Protein AF-A0A356GDN3-F1 (afdb_monomer)

Structure (mmCIF, N/CA/C/O backbone):
data_AF-A0A356GDN3-F1
#
_entry.id   AF-A0A356GDN3-F1
#
loop_
_atom_site.group_PDB
_atom_site.id
_atom_site.type_symbol
_atom_site.label_atom_id
_atom_site.label_alt_id
_atom_site.label_comp_id
_atom_site.label_asym_id
_atom_site.label_entity_id
_atom_site.label_seq_id
_atom_site.pdbx_PDB_ins_code
_atom_site.Cartn_x
_atom_site.Cartn_y
_atom_site.Cartn_z
_atom_site.occupancy
_atom_site.B_iso_or_equiv
_atom_site.auth_seq_id
_atom_site.auth_comp_id
_atom_site.auth_asym_id
_atom_site.auth_atom_id
_atom_site.pdbx_PDB_model_num
ATOM 1 N N . MET A 1 1 ? 25.592 2.604 -11.813 1.00 49.47 1 MET A N 1
ATOM 2 C CA . MET A 1 1 ? 25.049 3.500 -12.862 1.00 49.47 1 MET A CA 1
ATOM 3 C C . MET A 1 1 ? 23.847 2.885 -13.580 1.00 49.47 1 MET A C 1
ATOM 5 O O . MET A 1 1 ? 22.805 3.515 -13.574 1.00 49.47 1 MET A O 1
ATOM 9 N N . PHE A 1 2 ? 23.937 1.652 -14.104 1.00 47.28 2 PHE A N 1
ATOM 10 C CA . PHE A 1 2 ? 22.802 0.968 -14.758 1.00 47.28 2 PHE A CA 1
ATOM 11 C C . PHE A 1 2 ? 21.593 0.747 -13.832 1.00 47.28 2 PHE A C 1
ATOM 13 O O . PHE A 1 2 ? 20.476 1.071 -14.209 1.00 47.28 2 PHE A O 1
ATOM 20 N N . PHE A 1 3 ? 21.826 0.284 -12.598 1.00 51.25 3 PHE A N 1
ATOM 21 C CA . PHE A 1 3 ? 20.766 0.090 -11.599 1.00 51.25 3 PHE A CA 1
ATOM 22 C C . PHE A 1 3 ? 20.014 1.392 -11.284 1.00 51.25 3 PHE A C 1
ATOM 24 O O . PHE A 1 3 ? 18.794 1.415 -11.295 1.00 51.25 3 PHE A O 1
ATOM 31 N N . TYR A 1 4 ? 20.746 2.495 -11.097 1.00 54.19 4 TYR A N 1
ATOM 32 C CA . TYR A 1 4 ? 20.165 3.805 -10.792 1.00 54.19 4 TYR A CA 1
ATOM 33 C C . TYR A 1 4 ? 19.366 4.375 -11.975 1.00 54.19 4 TYR A C 1
ATOM 35 O O . TYR A 1 4 ? 18.253 4.852 -11.798 1.00 54.19 4 TYR A O 1
ATOM 43 N N . TYR A 1 5 ? 19.901 4.249 -13.195 1.00 55.47 5 TYR A N 1
ATOM 44 C CA . TYR A 1 5 ? 19.216 4.674 -14.419 1.00 55.47 5 TYR A CA 1
ATOM 45 C C . TYR A 1 5 ? 17.937 3.868 -14.678 1.00 55.47 5 TYR A C 1
ATOM 47 O O . TYR A 1 5 ? 16.901 4.434 -15.021 1.00 55.47 5 TYR A O 1
ATOM 55 N N . PHE A 1 6 ? 18.000 2.546 -14.493 1.00 62.62 6 PHE A N 1
ATOM 56 C CA . PHE A 1 6 ? 16.844 1.669 -14.645 1.00 62.62 6 PHE A CA 1
ATOM 57 C C . PHE A 1 6 ? 15.783 1.951 -13.581 1.00 62.62 6 PHE A C 1
ATOM 59 O O . PHE A 1 6 ? 14.608 2.040 -13.912 1.00 62.62 6 PHE A O 1
ATOM 66 N N . HIS A 1 7 ? 16.200 2.155 -12.332 1.00 67.38 7 HIS A N 1
ATOM 67 C CA . HIS A 1 7 ? 15.325 2.507 -11.221 1.00 67.38 7 HIS A CA 1
ATOM 68 C C . HIS A 1 7 ? 14.568 3.816 -11.480 1.00 67.38 7 HIS A C 1
ATOM 70 O O . HIS A 1 7 ? 13.345 3.845 -11.402 1.00 67.38 7 HIS A O 1
ATOM 76 N N . GLU A 1 8 ? 15.264 4.881 -11.881 1.00 66.25 8 GLU A N 1
ATOM 77 C CA . GLU A 1 8 ? 14.636 6.172 -12.183 1.00 66.25 8 GLU A CA 1
ATOM 78 C C . GLU A 1 8 ? 13.664 6.074 -13.372 1.00 66.25 8 GLU A C 1
ATOM 80 O O . GLU A 1 8 ? 12.544 6.586 -13.319 1.00 66.25 8 GLU A O 1
ATOM 85 N N . LYS A 1 9 ? 14.050 5.342 -14.428 1.00 68.44 9 LYS A N 1
ATOM 86 C CA . LYS A 1 9 ? 13.176 5.083 -15.579 1.00 68.44 9 LYS A CA 1
ATOM 87 C C . LYS A 1 9 ? 11.946 4.260 -15.210 1.00 68.44 9 LYS A C 1
ATOM 89 O O . LYS A 1 9 ? 10.850 4.602 -15.651 1.00 68.44 9 LYS A O 1
ATOM 94 N N . LEU A 1 10 ? 12.114 3.235 -14.381 1.00 69.50 10 LEU A N 1
ATOM 95 C CA . LEU A 1 10 ? 11.031 2.403 -13.877 1.00 69.50 10 LEU A CA 1
ATOM 96 C C . LEU A 1 10 ? 10.047 3.232 -13.052 1.00 69.50 10 LEU A C 1
ATOM 98 O O . LEU A 1 10 ? 8.863 3.263 -13.379 1.00 69.50 10 LEU A O 1
ATOM 102 N N . LEU A 1 11 ? 10.537 3.985 -12.066 1.00 72.50 11 LEU A N 1
ATOM 103 C CA . LEU A 1 11 ? 9.704 4.863 -11.243 1.00 72.50 11 LEU A CA 1
ATOM 104 C C . LEU A 1 11 ? 8.963 5.912 -12.078 1.00 72.50 11 LEU A C 1
ATOM 106 O O . LEU A 1 11 ? 7.799 6.178 -11.811 1.00 72.50 11 LEU A O 1
ATOM 110 N N . SER A 1 12 ? 9.595 6.461 -13.122 1.00 71.75 12 SER A N 1
ATOM 111 C CA . SER A 1 12 ? 8.945 7.426 -14.022 1.00 71.75 12 SER A CA 1
ATOM 112 C C . SER A 1 12 ? 7.843 6.825 -14.905 1.00 71.75 12 SER A C 1
ATOM 114 O O . SER A 1 12 ? 7.021 7.560 -15.446 1.00 71.75 12 SER A O 1
ATOM 116 N N . SER A 1 13 ? 7.852 5.502 -15.088 1.00 71.94 13 SER A N 1
ATOM 117 C CA . SER A 1 13 ? 6.868 4.773 -15.898 1.00 71.94 13 SER A CA 1
ATOM 118 C C . SER A 1 13 ? 5.716 4.190 -15.080 1.00 71.94 13 SER A C 1
ATOM 120 O O . SER A 1 13 ? 4.689 3.824 -15.648 1.00 71.94 13 SER A O 1
ATOM 122 N N . LEU A 1 14 ? 5.901 4.089 -13.764 1.00 73.81 14 LEU A N 1
ATOM 123 C CA . LEU A 1 14 ? 4.910 3.606 -12.815 1.00 73.81 14 LEU A CA 1
ATOM 124 C C . LEU A 1 14 ? 3.975 4.750 -12.412 1.00 73.81 14 LEU A C 1
ATOM 126 O O . LEU A 1 14 ? 4.376 5.915 -12.359 1.00 73.81 14 LEU A O 1
ATOM 130 N N . ASP A 1 15 ? 2.729 4.418 -12.074 1.00 80.44 15 ASP A N 1
ATOM 131 C CA . ASP A 1 15 ? 1.916 5.357 -11.310 1.00 80.44 15 ASP A CA 1
ATOM 132 C C . ASP A 1 15 ? 2.501 5.553 -9.900 1.00 80.44 15 ASP A C 1
ATOM 134 O O . ASP A 1 15 ? 3.364 4.803 -9.430 1.00 80.44 15 ASP A O 1
ATOM 138 N N . ASN A 1 16 ? 2.024 6.583 -9.202 1.00 82.38 16 ASN A N 1
ATOM 139 C CA . ASN A 1 16 ? 2.543 6.906 -7.879 1.00 82.38 16 ASN A CA 1
ATOM 140 C C . ASN A 1 16 ? 2.352 5.763 -6.863 1.00 82.38 16 ASN A C 1
ATOM 142 O O . ASN A 1 16 ? 3.175 5.601 -5.969 1.00 82.38 16 ASN A O 1
ATOM 146 N N . THR A 1 17 ? 1.297 4.960 -6.973 1.00 79.75 17 THR A N 1
ATOM 147 C CA . THR A 1 17 ? 1.052 3.856 -6.035 1.00 79.75 17 THR A CA 1
ATOM 148 C C . THR A 1 17 ? 2.095 2.759 -6.218 1.00 79.75 17 THR A C 1
ATOM 150 O O . THR A 1 17 ? 2.719 2.334 -5.244 1.00 79.75 17 THR A O 1
ATOM 153 N N . ALA A 1 18 ? 2.349 2.370 -7.464 1.00 80.50 18 ALA A N 1
ATOM 154 C CA . ALA A 1 18 ? 3.288 1.306 -7.781 1.00 80.50 18 ALA A CA 1
ATOM 155 C C . ALA A 1 18 ? 4.745 1.727 -7.562 1.00 80.50 18 ALA A C 1
ATOM 157 O O . ALA A 1 18 ? 5.548 0.953 -7.039 1.00 80.50 18 ALA A O 1
ATOM 158 N N . ALA A 1 19 ? 5.081 2.985 -7.858 1.00 81.31 19 ALA A N 1
ATOM 159 C CA . ALA A 1 19 ? 6.378 3.557 -7.509 1.00 81.31 19 ALA A CA 1
ATOM 160 C C . ALA A 1 19 ? 6.598 3.591 -5.981 1.00 81.31 19 ALA A C 1
ATOM 162 O O . ALA A 1 19 ? 7.687 3.259 -5.508 1.00 81.31 19 ALA A O 1
ATOM 163 N N . ALA A 1 20 ? 5.569 3.924 -5.190 1.00 82.69 20 ALA A N 1
ATOM 164 C CA . ALA A 1 20 ? 5.659 3.900 -3.730 1.00 82.69 20 ALA A CA 1
ATOM 165 C C . ALA A 1 20 ? 5.887 2.484 -3.191 1.00 82.69 20 ALA A C 1
ATOM 167 O O . ALA A 1 20 ? 6.721 2.291 -2.306 1.00 82.69 20 ALA A O 1
ATOM 168 N N . MET A 1 21 ? 5.160 1.499 -3.723 1.00 86.69 21 MET A N 1
ATOM 169 C CA . MET A 1 21 ? 5.312 0.096 -3.336 1.00 86.69 21 MET A CA 1
ATOM 170 C C . MET A 1 21 ? 6.688 -0.447 -3.711 1.00 86.69 21 MET A C 1
ATOM 172 O O . MET A 1 21 ? 7.344 -1.043 -2.860 1.00 86.69 21 MET A O 1
ATOM 176 N N . TYR A 1 22 ? 7.163 -0.182 -4.931 1.00 82.69 22 TYR A N 1
ATOM 177 C CA . TYR A 1 22 ? 8.504 -0.573 -5.368 1.00 82.69 22 TYR A CA 1
ATOM 178 C C . TYR A 1 22 ? 9.584 -0.035 -4.419 1.00 82.69 22 TYR A C 1
ATOM 180 O O . TYR A 1 22 ? 10.454 -0.786 -3.973 1.00 82.69 22 TYR A O 1
ATOM 188 N N . ASN A 1 23 ? 9.503 1.246 -4.056 1.00 83.12 23 ASN A N 1
ATOM 189 C CA . ASN A 1 23 ? 10.435 1.859 -3.113 1.00 83.12 23 ASN A CA 1
ATOM 190 C C . ASN A 1 23 ? 10.344 1.224 -1.719 1.00 83.12 23 ASN A C 1
ATOM 192 O O . ASN A 1 23 ? 11.366 0.869 -1.143 1.00 83.12 23 ASN A O 1
ATOM 196 N N . CYS A 1 24 ? 9.131 0.999 -1.200 1.00 80.88 24 CYS A N 1
ATOM 197 C CA . CYS A 1 24 ? 8.945 0.344 0.098 1.00 80.88 24 CYS A CA 1
ATOM 198 C C . CYS A 1 24 ? 9.543 -1.069 0.133 1.00 80.88 24 CYS A C 1
ATOM 200 O O . CYS A 1 24 ? 10.097 -1.465 1.155 1.00 80.88 24 CYS A O 1
ATOM 202 N N . ILE A 1 25 ? 9.410 -1.831 -0.957 1.00 80.62 25 ILE A N 1
ATOM 203 C CA . ILE A 1 25 ? 9.949 -3.191 -1.071 1.00 80.62 25 ILE A CA 1
ATOM 204 C C . ILE A 1 25 ? 11.479 -3.139 -1.157 1.00 80.62 25 ILE A C 1
ATOM 206 O O . ILE A 1 25 ? 12.160 -3.796 -0.375 1.00 80.62 25 ILE A O 1
ATOM 210 N N . THR A 1 26 ? 12.035 -2.313 -2.042 1.00 73.06 26 THR A N 1
ATOM 211 C CA . THR A 1 26 ? 13.492 -2.252 -2.269 1.00 73.06 26 THR A CA 1
ATOM 212 C C . THR A 1 26 ? 14.277 -1.607 -1.124 1.00 73.06 26 THR A C 1
ATOM 214 O O . THR A 1 26 ? 15.443 -1.937 -0.922 1.00 73.06 26 THR A O 1
ATOM 217 N N . GLU A 1 27 ? 13.648 -0.764 -0.301 1.00 69.38 27 GLU A N 1
ATOM 218 C CA . GLU A 1 27 ? 14.253 -0.269 0.942 1.00 69.38 27 GLU A CA 1
ATOM 219 C C . GLU A 1 27 ? 14.467 -1.367 1.990 1.00 69.38 27 GLU A C 1
ATOM 221 O O . GLU A 1 27 ? 15.384 -1.263 2.804 1.00 69.38 27 GLU A O 1
ATOM 226 N N . THR A 1 28 ? 13.660 -2.435 1.992 1.00 54.16 28 THR A N 1
ATOM 227 C CA . THR A 1 28 ? 13.808 -3.499 3.004 1.00 54.16 28 THR A CA 1
ATOM 228 C C . THR A 1 28 ? 15.095 -4.315 2.860 1.00 54.16 28 THR A C 1
ATOM 230 O O . THR A 1 28 ? 15.505 -4.965 3.822 1.00 54.16 28 THR A O 1
ATOM 233 N N . GLU A 1 29 ? 15.778 -4.219 1.717 1.00 49.56 29 GLU A N 1
ATOM 234 C CA . GLU A 1 29 ? 17.028 -4.931 1.431 1.00 49.56 29 GLU A CA 1
ATOM 235 C C . GLU A 1 29 ? 18.294 -4.139 1.821 1.00 49.56 29 GLU A C 1
ATOM 237 O O . GLU A 1 29 ? 19.376 -4.718 1.909 1.00 49.56 29 GLU A O 1
ATOM 242 N N . GLN A 1 30 ? 18.193 -2.832 2.105 1.00 42.31 30 GLN A N 1
ATOM 243 C CA . GLN A 1 30 ? 19.339 -1.970 2.441 1.00 42.31 30 GLN A CA 1
ATOM 244 C C . GLN A 1 30 ? 19.397 -1.697 3.947 1.00 42.31 30 GLN A C 1
ATOM 246 O O . GLN A 1 30 ? 19.052 -0.621 4.429 1.00 42.31 30 GLN A O 1
ATOM 251 N N . LYS A 1 31 ? 19.802 -2.709 4.718 1.00 45.09 31 LYS A N 1
ATOM 252 C CA . LYS A 1 31 ? 19.854 -2.649 6.183 1.00 45.09 31 LYS A CA 1
ATOM 253 C C . LYS A 1 31 ? 21.294 -2.507 6.686 1.00 45.09 31 LYS A C 1
ATOM 255 O O . LYS A 1 31 ? 21.830 -3.438 7.270 1.00 45.09 31 LYS A O 1
ATOM 260 N N . GLU A 1 32 ? 21.894 -1.334 6.494 1.00 41.53 32 GLU A N 1
ATOM 261 C CA . GLU A 1 32 ? 23.084 -0.903 7.245 1.00 41.53 32 GLU A CA 1
ATOM 262 C C . GLU A 1 32 ? 22.861 0.524 7.787 1.00 41.53 32 GLU A C 1
ATOM 264 O O . GLU A 1 32 ? 22.755 1.496 7.045 1.00 41.53 32 GLU A O 1
ATOM 269 N N . ASP A 1 33 ? 22.741 0.605 9.115 1.00 43.31 33 ASP A N 1
ATOM 270 C CA . ASP A 1 33 ? 23.032 1.762 9.967 1.00 43.31 33 ASP A CA 1
ATOM 271 C C . ASP A 1 33 ? 22.251 3.085 9.784 1.00 43.31 33 ASP A C 1
ATOM 273 O O . ASP A 1 33 ? 22.838 4.159 9.667 1.00 43.31 33 ASP A O 1
ATOM 277 N N . ASN A 1 34 ? 20.918 3.059 9.939 1.00 42.78 34 ASN A N 1
ATOM 278 C CA . ASN A 1 34 ? 20.235 3.997 10.852 1.00 42.78 34 ASN A CA 1
ATOM 279 C C . ASN A 1 34 ? 18.800 3.572 11.209 1.00 42.78 34 ASN A C 1
ATOM 281 O O . ASN A 1 34 ? 18.081 2.948 10.436 1.00 42.78 34 ASN A O 1
ATOM 285 N N . VAL A 1 35 ? 18.399 3.913 12.428 1.00 48.41 35 VAL A N 1
ATOM 286 C CA . VAL A 1 35 ? 17.281 3.337 13.181 1.00 48.41 35 VAL A CA 1
ATOM 287 C C . VAL A 1 35 ? 15.992 4.149 12.944 1.00 48.41 35 VAL A C 1
ATOM 289 O O . VAL A 1 35 ? 15.924 5.326 13.278 1.00 48.41 35 VAL A O 1
ATOM 292 N N . MET A 1 36 ? 14.947 3.485 12.430 1.00 52.62 36 MET A N 1
ATOM 293 C CA . MET A 1 36 ? 13.506 3.799 12.597 1.00 52.62 36 MET A CA 1
ATOM 294 C C . MET A 1 36 ? 12.874 4.986 11.842 1.00 52.62 36 MET A C 1
ATOM 296 O O . MET A 1 36 ? 11.675 5.201 12.004 1.00 52.62 36 MET A O 1
ATOM 300 N N . ALA A 1 37 ? 13.589 5.732 10.998 1.00 64.56 37 ALA A N 1
ATOM 301 C CA . ALA A 1 37 ? 12.968 6.818 10.230 1.00 64.56 37 ALA A CA 1
ATOM 302 C C . ALA A 1 37 ? 12.356 6.312 8.912 1.00 64.56 37 ALA A C 1
ATOM 304 O O . ALA A 1 37 ? 13.032 5.657 8.120 1.00 64.56 37 ALA A O 1
ATOM 305 N N . TRP A 1 38 ? 11.084 6.634 8.658 1.00 82.31 38 TRP A N 1
ATOM 306 C CA . TRP A 1 38 ? 10.482 6.418 7.341 1.00 82.31 38 TRP A CA 1
ATOM 307 C C . TRP A 1 38 ? 11.167 7.341 6.334 1.00 82.31 38 TRP A C 1
ATOM 309 O O . TRP A 1 38 ? 11.194 8.559 6.522 1.00 82.31 38 TRP A O 1
ATOM 319 N N . ASN A 1 39 ? 11.720 6.767 5.271 1.00 84.38 39 ASN A N 1
ATOM 320 C CA . ASN A 1 39 ? 12.293 7.540 4.186 1.00 84.38 39 ASN A CA 1
ATOM 321 C C . ASN A 1 39 ? 11.206 7.843 3.148 1.00 84.38 39 ASN A C 1
ATOM 323 O O . ASN A 1 39 ? 10.426 6.972 2.765 1.00 84.38 39 ASN A O 1
ATOM 327 N N . PHE A 1 40 ? 11.129 9.104 2.728 1.00 86.44 40 PHE A N 1
ATOM 328 C CA . PHE A 1 40 ? 10.154 9.553 1.743 1.00 86.44 40 PHE A CA 1
ATOM 329 C C . PHE A 1 40 ? 10.853 10.146 0.533 1.00 86.44 40 PHE A C 1
ATOM 331 O O . PHE A 1 40 ? 11.702 11.032 0.642 1.00 86.44 40 PHE A O 1
ATOM 338 N N . PHE A 1 41 ? 10.431 9.700 -0.641 1.00 83.06 41 PHE A N 1
ATOM 339 C CA . PHE A 1 41 ? 10.997 10.112 -1.911 1.00 83.06 41 PHE A CA 1
ATOM 340 C C . PHE A 1 41 ? 10.317 11.383 -2.415 1.00 83.06 41 PHE A C 1
ATOM 342 O O . PHE A 1 41 ? 9.090 11.527 -2.367 1.00 83.06 41 PHE A O 1
ATOM 349 N N . GLY A 1 42 ? 11.124 12.320 -2.915 1.00 81.12 42 GLY A N 1
ATOM 350 C CA . GLY A 1 42 ? 10.625 13.501 -3.613 1.00 81.12 42 GLY A CA 1
ATOM 351 C C . GLY A 1 42 ? 9.903 13.126 -4.912 1.00 81.12 42 GLY A C 1
ATOM 352 O O . GLY A 1 42 ? 10.156 12.078 -5.496 1.00 81.12 42 GLY A O 1
ATOM 353 N N . GLY A 1 43 ? 8.996 13.992 -5.372 1.00 81.38 43 GLY A N 1
ATOM 354 C CA . GLY A 1 43 ? 8.251 13.787 -6.624 1.00 81.38 43 GLY A CA 1
ATOM 355 C C . GLY A 1 43 ? 6.920 13.046 -6.471 1.00 81.38 43 GLY A C 1
ATOM 356 O O . GLY A 1 43 ? 6.128 13.040 -7.408 1.00 81.38 43 GLY A O 1
ATOM 357 N N . MET A 1 44 ? 6.619 12.515 -5.281 1.00 86.06 44 MET A N 1
ATOM 358 C CA . MET A 1 44 ? 5.354 11.843 -4.993 1.00 86.06 44 MET A CA 1
ATOM 359 C C . MET A 1 44 ? 4.697 12.360 -3.707 1.00 86.06 44 MET A C 1
ATOM 361 O O . MET A 1 44 ? 5.390 12.604 -2.716 1.00 86.06 44 MET A O 1
ATOM 365 N N . PRO A 1 45 ? 3.357 12.476 -3.659 1.00 93.06 45 PRO A N 1
ATOM 366 C CA . PRO A 1 45 ? 2.661 12.809 -2.425 1.00 93.06 45 PRO A CA 1
ATOM 367 C C . PRO A 1 45 ? 2.949 11.823 -1.282 1.00 93.06 45 PRO A C 1
ATOM 369 O O . PRO A 1 45 ? 2.779 10.615 -1.419 1.00 93.06 45 PRO A O 1
ATOM 372 N N . ILE A 1 46 ? 3.303 12.360 -0.113 1.00 93.56 46 ILE A N 1
ATOM 373 C CA . ILE A 1 46 ? 3.695 11.577 1.073 1.00 93.56 46 ILE A CA 1
ATOM 374 C C . ILE A 1 46 ? 2.588 10.622 1.540 1.00 93.56 46 ILE A C 1
ATOM 376 O O . ILE A 1 46 ? 2.873 9.519 1.987 1.00 93.56 46 ILE A O 1
ATOM 380 N N . TYR A 1 47 ? 1.313 11.001 1.407 1.00 96.06 47 TYR A N 1
ATOM 381 C CA . TYR A 1 47 ? 0.210 10.132 1.828 1.00 96.06 47 TYR A CA 1
ATOM 382 C C . TYR A 1 47 ? 0.129 8.832 1.007 1.00 96.06 47 TYR A C 1
ATOM 384 O O . TYR A 1 47 ? -0.260 7.809 1.559 1.00 96.06 47 TYR A O 1
ATOM 392 N N . ILE A 1 48 ? 0.545 8.847 -0.267 1.00 94.75 48 ILE A N 1
ATOM 393 C CA . ILE A 1 48 ? 0.601 7.643 -1.116 1.00 94.75 48 ILE A CA 1
ATOM 394 C C . ILE A 1 48 ? 1.714 6.716 -0.622 1.00 94.75 48 ILE A C 1
ATOM 396 O O . ILE A 1 48 ? 1.512 5.513 -0.497 1.00 94.75 48 ILE A O 1
ATOM 400 N N . GLN A 1 49 ? 2.863 7.289 -0.258 1.00 94.62 49 GLN A N 1
ATOM 401 C CA . GLN A 1 49 ? 3.991 6.541 0.300 1.00 94.62 49 GLN A CA 1
ATOM 402 C C . GLN A 1 49 ? 3.637 5.916 1.655 1.00 94.62 49 GLN A C 1
ATOM 404 O O . GLN A 1 49 ? 3.951 4.756 1.909 1.00 94.62 49 GLN A O 1
ATOM 409 N N . ILE A 1 50 ? 2.899 6.647 2.499 1.00 95.88 50 ILE A N 1
ATOM 410 C CA . ILE A 1 50 ? 2.392 6.112 3.766 1.00 95.88 50 ILE A CA 1
ATOM 411 C C . ILE A 1 50 ? 1.399 4.971 3.527 1.00 95.88 50 ILE A C 1
ATOM 413 O O . ILE A 1 50 ? 1.509 3.926 4.168 1.00 95.88 50 ILE A O 1
ATOM 417 N N . ALA A 1 51 ? 0.457 5.145 2.595 1.00 96.56 51 ALA A N 1
ATOM 418 C CA . ALA A 1 51 ? -0.505 4.106 2.245 1.00 96.56 51 ALA A CA 1
ATOM 419 C C . ALA A 1 51 ? 0.198 2.843 1.723 1.00 96.56 51 ALA A C 1
ATOM 421 O O . ALA A 1 51 ? -0.126 1.745 2.166 1.00 96.56 51 ALA A O 1
ATOM 422 N N . ALA A 1 52 ? 1.211 2.992 0.864 1.00 94.25 52 ALA A N 1
ATOM 423 C CA . ALA A 1 52 ? 2.024 1.885 0.367 1.00 94.25 52 ALA A CA 1
ATOM 424 C C . ALA A 1 52 ? 2.745 1.132 1.494 1.00 94.25 52 ALA A C 1
ATOM 426 O O . ALA A 1 52 ? 2.694 -0.096 1.551 1.00 94.25 52 ALA A O 1
ATOM 427 N N . ARG A 1 53 ? 3.347 1.848 2.452 1.00 94.06 53 ARG A N 1
ATOM 428 C CA . ARG A 1 53 ? 4.028 1.215 3.591 1.00 94.06 53 ARG A CA 1
ATOM 429 C C . ARG A 1 53 ? 3.064 0.398 4.448 1.00 94.06 53 ARG A C 1
ATOM 431 O O . ARG A 1 53 ? 3.374 -0.735 4.806 1.00 94.06 53 ARG A O 1
ATOM 438 N N . ILE A 1 54 ? 1.887 0.949 4.747 1.00 95.69 54 ILE A N 1
ATOM 439 C CA . ILE A 1 54 ? 0.841 0.249 5.507 1.00 95.69 54 ILE A CA 1
ATOM 440 C C . ILE A 1 54 ? 0.327 -0.958 4.715 1.00 95.69 54 ILE A C 1
ATOM 442 O O . ILE A 1 54 ? 0.193 -2.039 5.281 1.00 95.69 54 ILE A O 1
ATOM 446 N N . ARG A 1 55 ? 0.100 -0.805 3.406 1.00 95.12 55 ARG A N 1
ATOM 447 C CA . ARG A 1 55 ? -0.319 -1.893 2.516 1.00 95.12 55 ARG A CA 1
ATOM 448 C C . ARG A 1 55 ? 0.687 -3.044 2.535 1.00 95.12 55 ARG A C 1
ATOM 450 O O . ARG A 1 55 ? 0.287 -4.191 2.699 1.00 95.12 55 ARG A O 1
ATOM 457 N N . LEU A 1 56 ? 1.985 -2.744 2.469 1.00 93.44 56 LEU A N 1
ATOM 458 C CA . LEU A 1 56 ? 3.040 -3.753 2.565 1.00 93.44 56 LEU A CA 1
ATOM 459 C C . LEU A 1 56 ? 3.016 -4.485 3.914 1.00 93.44 56 LEU A C 1
ATOM 461 O O . LEU A 1 56 ? 3.119 -5.707 3.927 1.00 93.44 56 LEU A O 1
ATOM 465 N N . LYS A 1 57 ? 2.820 -3.767 5.030 1.00 94.44 57 LYS A N 1
ATOM 466 C CA . LYS A 1 57 ? 2.678 -4.374 6.367 1.00 94.44 57 LYS A CA 1
ATOM 467 C C . LYS A 1 57 ? 1.450 -5.285 6.480 1.00 94.44 57 LYS A C 1
ATOM 469 O O . LYS A 1 57 ? 1.496 -6.297 7.172 1.00 94.44 57 LYS A O 1
ATOM 474 N N . ILE A 1 58 ? 0.357 -4.956 5.793 1.00 96.19 58 ILE A N 1
ATOM 475 C CA . ILE A 1 58 ? -0.830 -5.820 5.714 1.00 96.19 58 ILE A CA 1
ATOM 476 C C . ILE A 1 58 ? -0.522 -7.062 4.872 1.00 96.19 58 ILE A C 1
ATOM 478 O O . ILE A 1 58 ? -0.794 -8.187 5.284 1.00 96.19 58 ILE A O 1
ATOM 482 N N . PHE A 1 59 ? 0.089 -6.882 3.700 1.00 93.50 59 PHE A N 1
ATOM 483 C CA . PHE A 1 59 ? 0.393 -7.983 2.786 1.00 93.50 59 PHE A CA 1
ATOM 484 C C . PHE A 1 59 ? 1.442 -8.952 3.337 1.00 93.50 59 PHE A C 1
ATOM 486 O O . PHE A 1 59 ? 1.334 -10.147 3.073 1.00 93.50 59 PHE A O 1
ATOM 493 N N . SER A 1 60 ? 2.403 -8.467 4.126 1.00 90.94 60 SER A N 1
ATOM 494 C CA . SER A 1 60 ? 3.395 -9.297 4.818 1.00 90.94 60 SER A CA 1
ATOM 495 C C . SER A 1 60 ? 2.848 -10.004 6.062 1.00 90.94 60 SER A C 1
ATOM 497 O O . SER A 1 60 ? 3.521 -10.874 6.611 1.00 90.94 60 SER A O 1
ATOM 499 N N . GLY A 1 61 ? 1.648 -9.635 6.525 1.00 93.00 61 GLY A N 1
ATOM 500 C CA . GLY A 1 61 ? 1.044 -10.160 7.747 1.00 93.00 61 GLY A CA 1
ATOM 501 C C . GLY A 1 61 ? 1.535 -9.504 9.043 1.00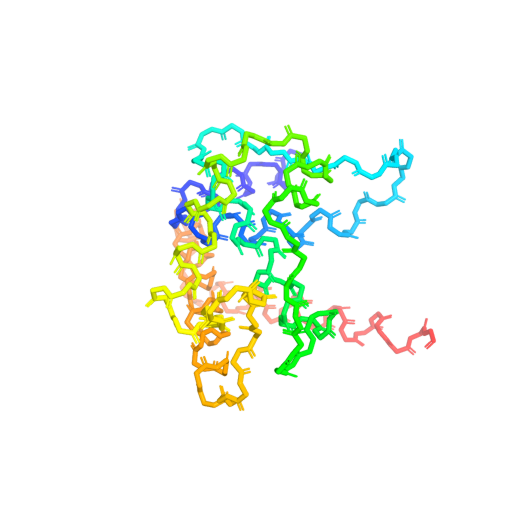 93.00 61 GLY A C 1
ATOM 502 O O . GLY A 1 61 ? 1.123 -9.940 10.115 1.00 93.00 61 GLY A O 1
ATOM 503 N N . GLU A 1 62 ? 2.362 -8.449 8.981 1.00 94.88 62 GLU A N 1
ATOM 504 C CA . GLU A 1 62 ? 2.695 -7.629 10.163 1.00 94.88 62 GLU A CA 1
ATOM 505 C C . GLU A 1 62 ? 1.425 -7.004 10.764 1.00 94.88 62 GLU A C 1
ATOM 507 O O . GLU A 1 62 ? 1.265 -6.961 11.984 1.00 94.88 62 GLU A O 1
ATOM 512 N N . TYR A 1 63 ? 0.494 -6.582 9.903 1.00 96.81 63 TYR A N 1
ATOM 513 C CA . TYR A 1 63 ? -0.875 -6.216 10.265 1.00 96.81 63 TYR A CA 1
ATOM 514 C C . TYR A 1 63 ? -1.841 -7.292 9.753 1.00 96.81 63 TYR A C 1
ATOM 516 O O . TYR A 1 63 ? -2.298 -7.207 8.611 1.00 96.81 63 TYR A O 1
ATOM 524 N N . PRO A 1 64 ? -2.142 -8.323 10.564 1.00 96.56 64 PRO A N 1
ATOM 525 C CA . PRO A 1 64 ? -2.991 -9.424 10.130 1.00 96.56 64 PRO A CA 1
ATOM 526 C C . PRO A 1 64 ? -4.451 -8.991 9.931 1.00 96.56 64 PRO A C 1
ATOM 528 O O . PRO A 1 64 ? -4.888 -7.953 10.434 1.00 96.56 64 PRO A O 1
ATOM 531 N N . GLU A 1 65 ? -5.212 -9.817 9.215 1.00 96.75 65 GLU A N 1
ATOM 532 C CA . GLU A 1 65 ? -6.663 -9.683 9.026 1.00 96.75 65 GLU A CA 1
ATOM 533 C C . GLU A 1 65 ? -7.385 -9.432 10.363 1.00 96.75 65 GLU A C 1
ATOM 535 O O . GLU A 1 65 ? -7.059 -10.040 11.386 1.00 96.75 65 GLU A O 1
ATOM 540 N N . GLY A 1 66 ? -8.333 -8.491 10.379 1.00 96.94 66 GLY A N 1
ATOM 541 C CA . GLY A 1 66 ? -9.093 -8.118 11.579 1.00 96.94 66 GLY A CA 1
ATOM 542 C C . GLY A 1 66 ? -8.285 -7.385 12.661 1.00 96.94 66 GLY A C 1
ATOM 543 O O . GLY A 1 66 ? -8.840 -6.991 13.692 1.00 96.94 66 GLY A O 1
ATOM 544 N N . SER A 1 67 ? -6.980 -7.169 12.464 1.00 97.69 67 SER A N 1
ATOM 545 C CA . SER A 1 67 ? -6.143 -6.448 13.426 1.00 97.69 67 SER A CA 1
ATOM 546 C C . SER A 1 67 ? -6.364 -4.939 13.367 1.00 97.69 67 SER A C 1
ATOM 548 O O . SER A 1 67 ? -6.769 -4.368 12.352 1.00 97.69 67 SER A O 1
ATOM 550 N N . LYS A 1 68 ? -6.098 -4.273 14.493 1.00 97.38 68 LYS A N 1
ATOM 551 C CA . LYS A 1 68 ? -6.190 -2.820 14.596 1.00 97.38 68 LYS A CA 1
ATOM 552 C C . LYS A 1 68 ? -4.947 -2.167 13.991 1.00 97.38 68 LYS A C 1
ATOM 554 O O . LYS A 1 68 ? -3.831 -2.446 14.421 1.00 97.38 68 LYS A O 1
ATOM 559 N N . ILE A 1 69 ? -5.162 -1.225 13.080 1.00 97.88 69 ILE A N 1
ATOM 560 C CA . ILE A 1 69 ? -4.120 -0.336 12.564 1.00 97.88 69 ILE A CA 1
ATOM 561 C C . ILE A 1 69 ? -3.715 0.657 13.669 1.00 97.88 69 ILE A C 1
ATOM 563 O O . ILE A 1 69 ? -4.599 1.163 14.380 1.00 97.88 69 ILE A O 1
ATOM 567 N N . PRO A 1 70 ? -2.411 0.970 13.828 1.00 96.81 70 PRO A N 1
ATOM 568 C CA . PRO A 1 70 ? -1.961 1.997 14.763 1.00 96.81 70 PRO A CA 1
ATOM 569 C C . PRO A 1 70 ? -2.698 3.325 14.572 1.00 96.81 70 PRO A C 1
ATOM 571 O O . PRO A 1 70 ? -3.221 3.634 13.498 1.00 96.81 70 PRO A O 1
ATOM 574 N N . SER A 1 71 ? -2.786 4.127 15.633 1.00 96.56 71 SER A N 1
ATOM 575 C CA . SER A 1 71 ? -3.547 5.371 15.539 1.00 96.56 71 SER A CA 1
ATOM 576 C C . SER A 1 71 ? -2.875 6.360 14.582 1.00 96.56 71 SER A C 1
ATOM 578 O O . SER A 1 71 ? -1.669 6.308 14.350 1.00 96.56 71 SER A O 1
ATOM 580 N N . VAL A 1 72 ? -3.645 7.331 14.078 1.00 96.50 72 VAL A N 1
ATOM 581 C CA . VAL A 1 72 ? -3.113 8.440 13.263 1.00 96.50 72 VAL A CA 1
ATOM 582 C C . VAL A 1 72 ? -1.911 9.103 13.938 1.00 96.50 72 VAL A C 1
ATOM 584 O O . VAL A 1 72 ? -0.947 9.459 13.269 1.00 96.50 72 VAL A O 1
ATOM 587 N N . ARG A 1 73 ? -1.965 9.262 15.266 1.00 95.62 73 ARG A N 1
ATOM 588 C CA . ARG A 1 73 ? -0.895 9.881 16.048 1.00 95.62 73 ARG A CA 1
ATOM 589 C C . ARG A 1 73 ? 0.355 9.006 16.096 1.00 95.62 73 ARG A C 1
ATOM 591 O O . ARG A 1 73 ? 1.449 9.544 15.962 1.00 95.62 73 ARG A O 1
ATOM 598 N N . ASP A 1 74 ? 0.186 7.698 16.268 1.00 95.38 74 ASP A N 1
ATOM 599 C CA . ASP A 1 74 ? 1.306 6.755 16.333 1.00 95.38 74 ASP A CA 1
ATOM 600 C C . ASP A 1 74 ? 2.020 6.697 14.983 1.00 95.38 74 ASP A C 1
ATOM 602 O O . ASP A 1 74 ? 3.227 6.902 14.925 1.00 95.38 74 ASP A O 1
ATOM 606 N N . ILE A 1 75 ? 1.260 6.554 13.891 1.00 95.75 75 ILE A N 1
ATOM 607 C CA . ILE A 1 75 ? 1.809 6.540 12.528 1.00 95.75 75 ILE A CA 1
ATOM 608 C C . ILE A 1 75 ? 2.468 7.882 12.201 1.00 95.75 75 ILE A C 1
ATOM 610 O O . ILE A 1 75 ? 3.557 7.904 11.644 1.00 95.75 75 ILE A O 1
ATOM 614 N N . ALA A 1 76 ? 1.851 9.014 12.558 1.00 95.50 76 ALA A N 1
ATOM 615 C CA . ALA A 1 76 ? 2.442 10.333 12.326 1.00 95.50 76 ALA A CA 1
ATOM 616 C C . ALA A 1 76 ? 3.772 10.505 13.071 1.00 95.50 76 ALA A C 1
ATOM 618 O O . ALA A 1 76 ? 4.706 11.090 12.527 1.00 95.50 76 ALA A O 1
ATOM 619 N N . SER A 1 77 ? 3.858 9.986 14.299 1.00 93.31 77 SER A N 1
ATOM 620 C CA . SER A 1 77 ? 5.079 10.023 15.102 1.00 93.31 77 SER A CA 1
ATOM 621 C C . SER A 1 77 ? 6.160 9.107 14.532 1.00 93.31 77 SER A C 1
ATOM 623 O O . SER A 1 77 ? 7.299 9.541 14.400 1.00 93.31 77 SER A O 1
ATOM 625 N N . GLU A 1 78 ? 5.815 7.866 14.185 1.00 91.38 78 GLU A N 1
ATOM 626 C CA . GLU A 1 78 ? 6.742 6.885 13.604 1.00 91.38 78 GLU A CA 1
ATOM 627 C C . GLU A 1 78 ? 7.279 7.376 12.254 1.00 91.38 78 GLU A C 1
ATOM 629 O O . GLU A 1 78 ? 8.482 7.391 12.012 1.00 91.38 78 GLU A O 1
ATOM 634 N N . ALA A 1 79 ? 6.382 7.867 11.400 1.00 89.94 79 ALA A N 1
ATOM 635 C CA . ALA A 1 79 ? 6.716 8.352 10.073 1.00 89.94 79 ALA A CA 1
ATOM 636 C C . ALA A 1 79 ? 7.302 9.772 10.061 1.00 89.94 79 ALA A C 1
ATOM 638 O O . ALA A 1 79 ? 7.647 10.271 8.995 1.00 89.94 79 ALA A O 1
ATOM 639 N N . SER A 1 80 ? 7.360 10.467 11.206 1.00 92.00 80 SER A N 1
ATOM 640 C CA . SER A 1 80 ? 7.672 11.907 11.269 1.00 92.00 80 SER A CA 1
ATOM 641 C C . SER A 1 80 ? 6.863 12.742 10.256 1.00 92.00 80 SER A C 1
ATOM 643 O O . SER A 1 80 ? 7.357 13.701 9.661 1.00 92.00 80 SER A O 1
ATOM 645 N N . ALA A 1 81 ? 5.600 12.365 10.040 1.00 93.56 81 ALA A N 1
ATOM 646 C CA . ALA A 1 81 ? 4.720 12.935 9.027 1.00 93.56 81 ALA A CA 1
ATOM 647 C C . ALA A 1 81 ? 3.613 13.789 9.658 1.00 93.56 81 ALA A C 1
ATOM 649 O O . ALA A 1 81 ? 3.203 13.595 10.801 1.00 93.56 81 ALA A O 1
ATOM 650 N N . ASN A 1 82 ? 3.064 14.731 8.888 1.00 96.19 82 ASN A N 1
ATOM 651 C CA . ASN A 1 82 ? 1.910 15.509 9.336 1.00 96.19 82 ASN A CA 1
ATOM 652 C C . ASN A 1 82 ? 0.691 14.577 9.568 1.00 96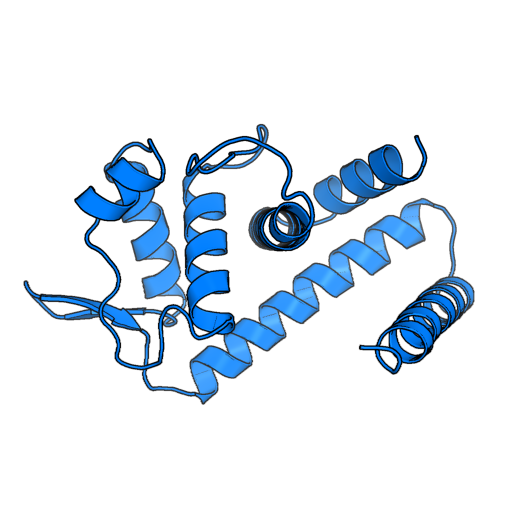.19 82 ASN A C 1
ATOM 654 O O . ASN A 1 82 ? 0.331 13.833 8.651 1.00 96.19 82 ASN A O 1
ATOM 658 N N . PRO A 1 83 ? 0.003 14.635 10.729 1.00 97.38 83 PRO A N 1
ATOM 659 C CA . PRO A 1 83 ? -1.173 13.807 11.015 1.00 97.38 83 PRO A CA 1
ATOM 660 C C . PRO A 1 83 ? -2.270 13.861 9.945 1.00 97.38 83 PRO A C 1
ATOM 662 O O . PRO A 1 83 ? -2.882 12.842 9.638 1.00 97.38 83 PRO A O 1
ATOM 665 N N . ASN A 1 84 ? -2.487 15.013 9.305 1.00 97.75 84 ASN A N 1
ATOM 666 C CA . ASN A 1 84 ? -3.469 15.137 8.223 1.00 97.75 84 ASN A CA 1
ATOM 667 C C . ASN A 1 84 ? -3.068 14.331 6.978 1.00 97.75 84 ASN A C 1
ATOM 669 O O . ASN A 1 84 ? -3.926 13.851 6.240 1.00 97.75 84 ASN A O 1
ATOM 673 N N . THR A 1 85 ? -1.768 14.168 6.740 1.00 97.12 85 THR A N 1
ATOM 674 C CA . THR A 1 85 ? -1.237 13.318 5.668 1.00 97.12 85 THR A CA 1
ATOM 675 C C . THR A 1 85 ? -1.515 11.848 5.960 1.00 97.12 85 THR A C 1
ATOM 677 O O . THR A 1 85 ? -1.927 11.120 5.062 1.00 97.12 85 THR A O 1
ATOM 680 N N . VAL A 1 86 ? -1.370 11.427 7.220 1.00 97.75 86 VAL A N 1
ATOM 681 C CA . VAL A 1 86 ? -1.725 10.071 7.664 1.00 97.75 86 VAL A CA 1
ATOM 682 C C . VAL A 1 86 ? -3.225 9.828 7.526 1.00 97.75 86 VAL A C 1
ATOM 684 O O . VAL A 1 86 ? -3.623 8.788 7.016 1.00 97.75 86 VAL A O 1
ATOM 687 N N . VAL A 1 87 ? -4.069 10.794 7.907 1.00 97.50 87 VAL A N 1
ATOM 688 C CA . VAL A 1 87 ? -5.525 10.695 7.701 1.00 97.50 87 VAL A CA 1
ATOM 689 C C . VAL A 1 87 ? -5.855 10.471 6.226 1.00 97.50 87 VAL A C 1
ATOM 691 O O . VAL A 1 87 ? -6.650 9.590 5.917 1.00 97.50 87 VAL A O 1
ATOM 694 N N . LYS A 1 88 ? -5.215 11.208 5.309 1.00 97.88 88 LYS A N 1
ATOM 695 C CA . LYS A 1 88 ? -5.394 11.000 3.861 1.00 97.88 88 LYS A CA 1
ATOM 696 C C . LYS A 1 88 ? -4.954 9.606 3.411 1.00 97.88 88 LYS A C 1
ATOM 698 O O . LYS A 1 88 ? -5.659 8.989 2.623 1.00 97.88 88 LYS A O 1
ATOM 703 N N . ALA A 1 89 ? -3.827 9.111 3.919 1.00 97.69 89 ALA A N 1
ATOM 704 C CA . ALA A 1 89 ? -3.332 7.773 3.601 1.00 97.69 89 ALA A CA 1
ATOM 705 C C . ALA A 1 89 ? -4.300 6.675 4.071 1.00 97.69 89 ALA A C 1
ATOM 707 O O . ALA A 1 89 ? -4.622 5.764 3.317 1.00 97.69 89 ALA A O 1
ATOM 708 N N . LEU A 1 90 ? -4.810 6.788 5.301 1.00 97.75 90 LEU A N 1
ATOM 709 C CA . LEU A 1 90 ? -5.791 5.845 5.837 1.00 97.75 90 LEU A CA 1
ATOM 710 C C . LEU A 1 90 ? -7.128 5.939 5.096 1.00 97.75 90 LEU A C 1
ATOM 712 O O . LEU A 1 90 ? -7.725 4.910 4.819 1.00 97.75 90 LEU A O 1
ATOM 716 N N . SER A 1 91 ? -7.574 7.144 4.725 1.00 97.50 91 SER A N 1
ATOM 717 C CA . SER A 1 91 ? -8.786 7.323 3.915 1.00 97.50 91 SER A CA 1
ATOM 718 C C . SER A 1 91 ? -8.670 6.611 2.571 1.00 97.50 91 SER A C 1
ATOM 720 O O . SER A 1 91 ? -9.584 5.893 2.202 1.00 97.50 91 SER A O 1
ATOM 722 N N . MET A 1 92 ? -7.530 6.741 1.887 1.00 97.06 92 MET A N 1
ATOM 723 C CA . MET A 1 92 ? -7.266 6.027 0.634 1.00 97.06 92 MET A CA 1
ATOM 724 C C . MET A 1 92 ? -7.382 4.506 0.809 1.00 97.06 92 MET A C 1
ATOM 726 O O . MET A 1 92 ? -8.049 3.848 0.022 1.00 97.06 92 MET A O 1
ATOM 730 N N . LEU A 1 93 ? -6.802 3.947 1.874 1.00 97.31 93 LEU A N 1
ATOM 731 C CA . LEU A 1 93 ? -6.911 2.510 2.156 1.00 97.31 93 LEU A CA 1
ATOM 732 C C . LEU A 1 93 ? -8.337 2.078 2.542 1.00 97.31 93 LEU A C 1
ATOM 734 O O . LEU A 1 93 ? -8.714 0.935 2.280 1.00 97.31 93 LEU A O 1
ATOM 738 N N . CYS A 1 94 ? -9.121 2.965 3.164 1.00 97.19 94 CYS A N 1
ATOM 739 C CA . CYS A 1 94 ? -10.546 2.739 3.416 1.00 97.19 94 CYS A CA 1
ATOM 740 C C . CYS A 1 94 ? -11.351 2.726 2.114 1.00 97.19 94 CYS A C 1
ATOM 742 O O . CYS A 1 94 ? -12.198 1.856 1.933 1.00 97.19 94 CYS A O 1
ATOM 744 N N . ASP A 1 95 ? -11.078 3.670 1.212 1.00 96.62 95 ASP A N 1
ATOM 745 C CA . ASP A 1 95 ? -11.741 3.772 -0.091 1.00 96.62 95 ASP A CA 1
ATOM 746 C C . ASP A 1 95 ? -11.435 2.541 -0.966 1.00 96.62 95 ASP A C 1
ATOM 748 O O . ASP A 1 95 ? -12.288 2.082 -1.722 1.00 96.62 95 ASP A O 1
ATOM 752 N N . GLU A 1 96 ? -10.240 1.960 -0.814 1.00 94.62 96 GLU A N 1
ATOM 753 C CA . GLU A 1 96 ? -9.832 0.690 -1.431 1.00 94.62 96 GLU A CA 1
ATOM 754 C C . GLU A 1 96 ? -10.440 -0.556 -0.751 1.00 94.62 96 GLU A C 1
ATOM 756 O O . GLU A 1 96 ? -10.312 -1.663 -1.271 1.00 94.62 96 GLU A O 1
ATOM 761 N N . GLY A 1 97 ? -11.074 -0.416 0.419 1.00 96.56 97 GLY A N 1
ATOM 762 C CA . GLY A 1 97 ? -11.652 -1.526 1.188 1.00 96.56 97 GLY A CA 1
ATOM 763 C C . GLY A 1 97 ? -10.637 -2.420 1.916 1.00 96.56 97 GLY A C 1
ATOM 764 O O . GLY A 1 97 ? -11.027 -3.398 2.552 1.00 96.56 97 GLY A O 1
ATOM 765 N N . ILE A 1 98 ? -9.342 -2.091 1.859 1.00 97.19 98 ILE A N 1
ATOM 766 C CA . ILE A 1 98 ? -8.258 -2.849 2.511 1.00 97.19 98 ILE A CA 1
ATOM 767 C C . ILE A 1 98 ? -8.339 -2.709 4.036 1.00 97.19 98 ILE A C 1
ATOM 769 O O . ILE A 1 98 ? -8.044 -3.646 4.785 1.00 97.19 98 ILE A O 1
ATOM 773 N N . ILE A 1 99 ? -8.750 -1.532 4.504 1.00 98.25 99 ILE A N 1
ATOM 774 C CA . ILE A 1 99 ? -9.041 -1.272 5.912 1.00 98.25 99 ILE A CA 1
ATOM 775 C C . ILE A 1 99 ? -10.446 -0.691 6.048 1.00 98.25 99 ILE A C 1
ATOM 777 O O . ILE A 1 99 ? -11.026 -0.198 5.086 1.00 98.25 99 ILE A O 1
ATOM 781 N N . TYR A 1 100 ? -10.991 -0.707 7.258 1.00 97.69 100 TYR A N 1
ATOM 782 C CA . TYR A 1 100 ? -12.274 -0.083 7.550 1.00 97.69 100 TYR A CA 1
ATOM 783 C C . TYR A 1 100 ? -12.268 0.608 8.920 1.00 97.69 100 TYR A C 1
ATOM 785 O O . TYR A 1 100 ? -11.628 0.131 9.866 1.00 97.69 100 TYR A O 1
ATOM 793 N N . PRO A 1 101 ? -12.992 1.731 9.068 1.00 95.81 101 PRO A N 1
ATOM 794 C CA . PRO A 1 101 ? -13.142 2.395 10.351 1.00 95.81 101 PRO A CA 1
ATOM 795 C C . PRO A 1 101 ? -14.143 1.646 11.236 1.00 95.81 101 PRO A C 1
ATOM 797 O O . PRO A 1 101 ? -15.224 1.249 10.800 1.00 95.81 101 PRO A O 1
ATOM 800 N N . LYS A 1 102 ? -13.832 1.522 12.527 1.00 94.25 102 LYS A N 1
ATOM 801 C CA . LYS A 1 102 ? -14.727 0.956 13.542 1.00 94.25 102 LYS A CA 1
ATOM 802 C C . LYS A 1 102 ? -15.019 1.988 14.625 1.00 94.25 102 LYS A C 1
ATOM 804 O O . LYS A 1 102 ? -14.424 1.961 15.700 1.00 94.25 102 LYS A O 1
ATOM 809 N N . SER A 1 103 ? -15.971 2.885 14.354 1.00 89.38 103 SER A N 1
ATOM 810 C CA . SER A 1 103 ? -16.415 3.932 15.292 1.00 89.38 103 SER A CA 1
ATOM 811 C C . SER A 1 103 ? -15.219 4.642 15.969 1.00 89.38 103 SER A C 1
ATOM 813 O O . SER A 1 103 ? -14.267 5.023 15.294 1.00 89.38 103 SER A O 1
ATOM 815 N N . THR A 1 104 ? -15.226 4.792 17.296 1.00 86.44 104 THR A N 1
ATOM 816 C CA . THR A 1 104 ? -14.136 5.391 18.087 1.00 86.44 104 THR A CA 1
ATOM 817 C C . THR A 1 104 ? -12.942 4.458 18.318 1.00 86.44 104 THR A C 1
ATOM 819 O O . THR A 1 104 ? -11.944 4.874 18.905 1.00 86.44 104 THR A O 1
ATOM 822 N N . ALA A 1 105 ? -13.011 3.200 17.872 1.00 89.00 105 ALA A N 1
ATOM 823 C CA . ALA A 1 105 ? -11.972 2.208 18.131 1.00 89.00 105 ALA A CA 1
ATOM 824 C C . ALA A 1 105 ? -10.763 2.328 17.188 1.00 89.00 105 ALA A C 1
ATOM 826 O O . ALA A 1 105 ? -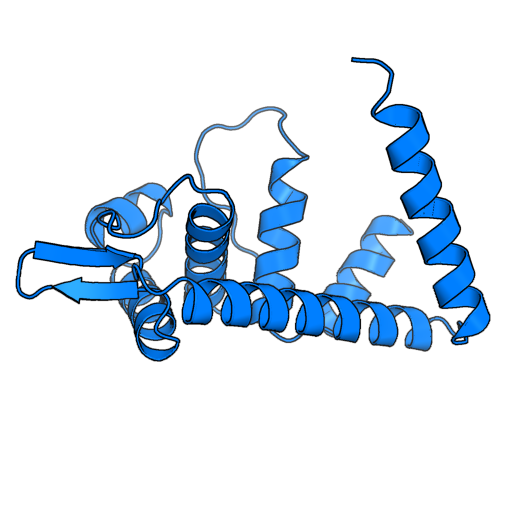9.706 1.790 17.520 1.00 89.00 105 ALA A O 1
ATOM 827 N N . GLY A 1 106 ? -10.882 3.044 16.065 1.00 93.12 106 GLY A N 1
ATOM 828 C CA . GLY A 1 106 ? -9.822 3.224 15.065 1.00 93.12 106 GLY A CA 1
ATOM 829 C C . GLY A 1 106 ? -10.101 2.475 13.760 1.00 93.12 106 GLY A C 1
ATOM 830 O O . GLY A 1 106 ? -11.247 2.121 13.489 1.00 93.12 106 GLY A O 1
ATOM 831 N N . ASN A 1 107 ? -9.058 2.246 12.958 1.00 97.19 107 ASN A N 1
ATOM 832 C CA . ASN A 1 107 ? -9.147 1.493 11.703 1.00 97.19 107 ASN A CA 1
ATOM 833 C C . ASN A 1 107 ? -8.663 0.055 11.894 1.00 97.19 107 ASN A C 1
ATOM 835 O O . ASN A 1 107 ? -7.766 -0.193 12.701 1.00 97.19 107 ASN A O 1
ATOM 839 N N . PHE A 1 108 ? -9.255 -0.872 11.153 1.00 98.25 108 PHE A N 1
ATOM 840 C CA . PHE A 1 108 ? -8.969 -2.302 11.217 1.00 98.25 108 PHE A CA 1
ATOM 841 C C . PHE A 1 108 ? -8.731 -2.853 9.814 1.00 98.25 108 PHE A C 1
ATOM 843 O O . PHE A 1 108 ? -9.322 -2.359 8.857 1.00 98.25 108 PHE A O 1
ATOM 850 N N . VAL A 1 109 ? -7.868 -3.859 9.694 1.00 98.31 109 VAL A N 1
ATOM 851 C CA . VAL A 1 109 ? -7.657 -4.589 8.436 1.00 98.31 109 VAL A CA 1
ATOM 852 C C . VAL A 1 109 ? -8.907 -5.400 8.117 1.00 98.31 109 VAL A C 1
ATOM 854 O O . VAL A 1 109 ? -9.458 -6.039 9.013 1.00 98.31 109 VAL A O 1
ATOM 857 N N . THR A 1 110 ? -9.352 -5.389 6.859 1.00 97.75 110 THR A N 1
ATOM 858 C CA . THR A 1 110 ? -10.478 -6.230 6.430 1.00 97.75 110 THR A CA 1
ATOM 859 C C . THR A 1 110 ? -10.200 -7.717 6.683 1.00 97.75 110 THR A C 1
ATOM 861 O O . THR A 1 110 ? -9.065 -8.179 6.584 1.00 97.75 110 THR A O 1
ATOM 864 N N . GLU A 1 111 ? -11.241 -8.470 7.032 1.00 97.19 111 GLU A N 1
ATOM 865 C CA . GLU A 1 111 ? -11.199 -9.940 7.119 1.00 97.19 111 GLU A CA 1
ATOM 866 C C . GLU A 1 111 ? -11.625 -10.595 5.790 1.00 97.19 111 GLU A C 1
ATOM 868 O O . GLU A 1 111 ? -11.601 -11.818 5.647 1.00 97.19 111 GLU A O 1
ATOM 873 N N . ASP A 1 112 ? -12.018 -9.787 4.798 1.00 96.56 112 ASP A N 1
ATOM 874 C CA . ASP A 1 112 ? -12.356 -10.267 3.463 1.00 96.56 112 ASP A CA 1
ATOM 875 C C . ASP A 1 112 ? -11.083 -10.566 2.663 1.00 96.56 112 ASP A C 1
ATOM 877 O O . ASP A 1 112 ? -10.443 -9.683 2.081 1.00 96.56 112 ASP A O 1
ATOM 881 N N . LYS A 1 113 ? -10.734 -11.852 2.617 1.00 93.31 113 LYS A N 1
ATOM 882 C CA . LYS A 1 113 ? -9.593 -12.353 1.845 1.00 93.31 113 LYS A CA 1
ATOM 883 C C . LYS A 1 113 ? -9.707 -12.060 0.356 1.00 93.31 113 LYS A C 1
ATOM 885 O O . LYS A 1 113 ? -8.689 -11.788 -0.265 1.00 93.31 113 LYS A O 1
ATOM 890 N N . GLY A 1 114 ? -10.917 -12.058 -0.205 1.00 95.44 114 GLY A N 1
ATOM 891 C CA . GLY A 1 114 ? -11.125 -11.753 -1.618 1.00 95.44 114 GLY A CA 1
ATOM 892 C C . GLY A 1 114 ? -10.712 -10.323 -1.956 1.00 95.44 114 GLY A C 1
ATOM 893 O O . GLY A 1 114 ? -10.065 -10.097 -2.976 1.00 95.44 114 GLY A O 1
ATOM 894 N N . ILE A 1 115 ? -11.010 -9.367 -1.069 1.00 94.44 115 ILE A N 1
ATOM 895 C CA . ILE A 1 115 ? -10.566 -7.972 -1.221 1.00 94.44 115 ILE A CA 1
ATOM 896 C C . ILE A 1 115 ? -9.042 -7.871 -1.110 1.00 94.44 115 ILE A C 1
ATOM 898 O O . ILE A 1 115 ? -8.411 -7.213 -1.937 1.00 94.44 115 ILE A O 1
ATOM 902 N N . LEU A 1 116 ? -8.434 -8.523 -0.113 1.00 94.50 116 LEU A N 1
ATOM 903 C CA . LEU A 1 116 ? -6.980 -8.476 0.074 1.00 94.50 116 LEU A CA 1
ATOM 904 C C . LEU A 1 116 ? -6.223 -9.129 -1.086 1.00 94.50 116 LEU A C 1
ATOM 906 O O . LEU A 1 116 ? -5.228 -8.571 -1.547 1.00 94.50 116 LEU A O 1
ATOM 910 N N . ASP A 1 117 ? -6.694 -10.273 -1.578 1.00 94.12 117 ASP A N 1
ATOM 911 C CA . ASP A 1 117 ? -6.092 -10.974 -2.711 1.00 94.12 117 ASP A CA 1
ATOM 912 C C . ASP A 1 117 ? -6.221 -10.154 -3.998 1.00 94.12 117 ASP A C 1
ATOM 914 O O . ASP A 1 117 ? -5.222 -9.949 -4.687 1.00 94.12 117 ASP A O 1
ATOM 918 N N . ALA A 1 118 ? -7.398 -9.580 -4.269 1.00 94.31 118 ALA A N 1
ATOM 919 C CA . ALA A 1 118 ? -7.591 -8.687 -5.409 1.00 94.31 118 ALA A CA 1
ATOM 920 C C . ALA A 1 118 ? -6.707 -7.430 -5.319 1.00 94.31 118 ALA A C 1
ATOM 922 O O . ALA A 1 118 ? -6.154 -6.985 -6.323 1.00 94.31 118 ALA A O 1
ATOM 923 N N . ALA A 1 119 ? -6.526 -6.864 -4.120 1.00 92.69 119 ALA A N 1
ATOM 924 C CA . ALA A 1 119 ? -5.643 -5.720 -3.912 1.00 92.69 119 ALA A CA 1
ATOM 925 C C . ALA A 1 119 ? -4.165 -6.076 -4.146 1.00 92.69 119 ALA A C 1
ATOM 927 O O . ALA A 1 119 ? -3.437 -5.283 -4.749 1.00 92.69 119 ALA A O 1
ATOM 928 N N . ARG A 1 120 ? -3.720 -7.264 -3.704 1.00 91.19 120 ARG A N 1
ATOM 929 C CA . ARG A 1 120 ? -2.369 -7.779 -3.991 1.00 91.19 120 ARG A CA 1
ATOM 930 C C . ARG A 1 120 ? -2.164 -7.989 -5.487 1.00 91.19 120 ARG A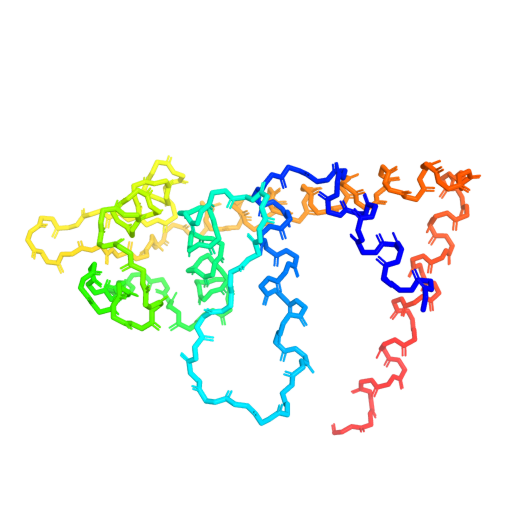 C 1
ATOM 932 O O . ARG A 1 120 ? -1.143 -7.562 -6.018 1.00 91.19 120 ARG A O 1
ATOM 939 N N . GLU A 1 121 ? -3.126 -8.612 -6.160 1.00 93.19 121 GLU A N 1
ATOM 940 C CA . GLU A 1 121 ? -3.065 -8.867 -7.600 1.00 93.19 121 GLU A CA 1
ATOM 941 C C . GLU A 1 121 ? -3.025 -7.560 -8.398 1.00 93.19 121 GLU A C 1
ATOM 943 O O . GLU A 1 121 ? -2.153 -7.383 -9.245 1.00 93.19 121 GLU A O 1
ATOM 948 N N . ALA A 1 122 ? -3.894 -6.599 -8.073 1.00 90.06 122 ALA A N 1
ATOM 949 C CA . ALA A 1 122 ? -3.901 -5.290 -8.719 1.00 90.06 122 ALA A CA 1
ATOM 950 C C . ALA A 1 122 ? -2.558 -4.558 -8.563 1.00 90.06 122 ALA A C 1
ATOM 952 O O . ALA A 1 122 ? -2.101 -3.889 -9.489 1.00 90.06 122 ALA A O 1
ATOM 953 N N . GLU A 1 123 ? -1.908 -4.691 -7.405 1.00 88.06 123 GLU A N 1
ATOM 954 C CA . GLU A 1 123 ? -0.584 -4.116 -7.183 1.00 88.06 123 GLU A CA 1
ATOM 955 C C . GLU A 1 123 ? 0.502 -4.824 -8.002 1.00 88.06 123 GLU A C 1
ATOM 957 O O . GLU A 1 123 ? 1.321 -4.165 -8.644 1.00 88.06 123 GLU A O 1
ATOM 962 N N . ALA A 1 124 ? 0.477 -6.158 -8.043 1.00 87.88 124 ALA A N 1
ATOM 963 C CA . ALA A 1 124 ? 1.401 -6.942 -8.857 1.00 87.88 124 ALA A CA 1
ATOM 964 C C . ALA A 1 124 ? 1.280 -6.594 -10.350 1.00 87.88 124 ALA A C 1
ATOM 966 O O . ALA A 1 124 ? 2.298 -6.444 -11.033 1.00 87.88 124 ALA A O 1
ATOM 967 N N . VAL A 1 125 ? 0.052 -6.400 -10.843 1.00 88.75 125 VAL A N 1
ATOM 968 C CA . VAL A 1 125 ? -0.212 -5.954 -12.217 1.00 88.75 125 VAL A CA 1
ATOM 969 C C . VAL A 1 125 ? 0.410 -4.584 -12.467 1.00 88.75 125 VAL A C 1
ATOM 971 O O . VAL A 1 125 ? 1.196 -4.459 -13.403 1.00 88.75 125 VAL A O 1
ATOM 974 N N . ARG A 1 126 ? 0.161 -3.583 -11.610 1.00 84.88 126 ARG A N 1
ATOM 975 C CA . ARG A 1 126 ? 0.725 -2.231 -11.791 1.00 84.88 126 ARG A CA 1
ATOM 976 C C . ARG A 1 126 ? 2.254 -2.232 -11.858 1.00 84.88 126 ARG A C 1
ATOM 978 O O . ARG A 1 126 ? 2.842 -1.583 -12.725 1.00 84.88 126 ARG A O 1
ATOM 985 N N . ILE A 1 127 ? 2.906 -2.971 -10.958 1.00 83.44 127 ILE A N 1
ATOM 986 C CA . ILE A 1 127 ? 4.372 -3.097 -10.939 1.00 83.44 127 ILE A CA 1
ATOM 987 C C . ILE A 1 127 ? 4.867 -3.752 -12.235 1.00 83.44 127 ILE A C 1
ATOM 989 O O . ILE A 1 127 ? 5.824 -3.274 -12.847 1.00 83.44 127 ILE A O 1
ATOM 993 N N . THR A 1 128 ? 4.198 -4.820 -12.673 1.00 84.50 128 THR A N 1
ATOM 994 C CA . THR A 1 128 ? 4.549 -5.552 -13.898 1.00 84.50 128 THR A CA 1
ATOM 995 C C . THR A 1 128 ? 4.384 -4.684 -15.143 1.00 84.50 128 THR A C 1
ATOM 997 O O . THR A 1 128 ? 5.254 -4.682 -16.013 1.00 84.50 128 THR A O 1
ATOM 1000 N N . GLU A 1 129 ? 3.308 -3.902 -15.221 1.00 85.31 129 GLU A N 1
ATOM 1001 C CA . GLU A 1 129 ? 3.056 -2.976 -16.324 1.00 85.31 129 GLU A CA 1
ATOM 1002 C C . GLU A 1 129 ? 4.134 -1.896 -16.415 1.00 85.31 129 GLU A C 1
ATOM 1004 O O . GLU A 1 129 ? 4.692 -1.675 -17.492 1.00 85.31 129 GLU A O 1
ATOM 1009 N N . GLY A 1 130 ? 4.491 -1.250 -15.300 1.00 83.00 130 GLY A N 1
ATOM 1010 C CA . GLY A 1 130 ? 5.575 -0.266 -15.326 1.00 83.00 130 GLY A CA 1
ATOM 1011 C C . GLY A 1 130 ? 6.925 -0.897 -15.653 1.00 83.00 130 GLY A C 1
ATOM 1012 O O . GLY A 1 130 ? 7.684 -0.330 -16.434 1.00 83.00 130 GLY A O 1
ATOM 1013 N N . TYR A 1 131 ? 7.206 -2.107 -15.164 1.00 82.31 131 TYR A N 1
ATOM 1014 C CA . TYR A 1 131 ? 8.404 -2.850 -15.559 1.00 82.31 131 TYR A CA 1
ATOM 1015 C C . TYR A 1 131 ? 8.467 -3.106 -17.068 1.00 82.31 131 TYR A C 1
ATOM 1017 O O . TYR A 1 131 ? 9.473 -2.781 -17.708 1.00 82.31 131 TYR A O 1
ATOM 1025 N N . ALA A 1 132 ? 7.385 -3.626 -17.649 1.00 84.31 132 ALA A N 1
ATOM 1026 C CA . ALA A 1 132 ? 7.293 -3.871 -19.083 1.00 84.31 132 ALA A CA 1
ATOM 1027 C C . ALA A 1 132 ? 7.475 -2.571 -19.886 1.00 84.31 132 ALA A C 1
ATOM 1029 O O . ALA A 1 132 ? 8.252 -2.535 -20.842 1.00 84.31 132 ALA A O 1
ATOM 1030 N N . ASN A 1 133 ? 6.833 -1.481 -19.457 1.00 84.31 133 ASN A N 1
ATOM 1031 C CA . ASN A 1 133 ? 6.951 -0.168 -20.092 1.00 84.31 133 ASN A CA 1
ATOM 1032 C C . ASN A 1 133 ? 8.375 0.404 -20.002 1.00 84.31 133 ASN A C 1
ATOM 1034 O O . ASN A 1 133 ? 8.887 0.957 -20.980 1.00 84.31 133 ASN A O 1
ATOM 1038 N N . ALA A 1 134 ? 9.033 0.269 -18.850 1.00 83.31 134 ALA A N 1
ATOM 1039 C CA . ALA A 1 134 ? 10.396 0.742 -18.641 1.00 83.31 134 ALA A CA 1
ATOM 1040 C C . ALA A 1 134 ? 11.396 0.003 -19.537 1.00 83.31 134 ALA A C 1
ATOM 1042 O O . ALA A 1 134 ? 12.252 0.634 -20.156 1.00 83.31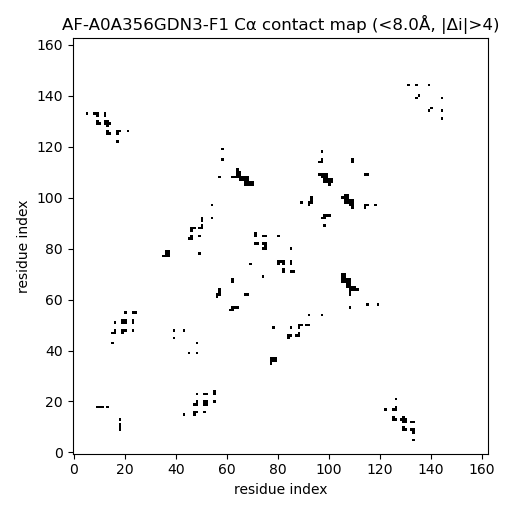 134 ALA A O 1
ATOM 1043 N N . ILE A 1 135 ? 11.265 -1.321 -19.654 1.00 84.81 135 ILE A N 1
ATOM 1044 C CA . ILE A 1 135 ? 12.126 -2.138 -20.515 1.00 84.81 135 ILE A CA 1
ATOM 1045 C C . ILE A 1 135 ? 11.860 -1.875 -21.999 1.00 84.81 135 ILE A C 1
ATOM 1047 O O . ILE A 1 135 ? 12.813 -1.749 -22.773 1.00 84.81 135 ILE A O 1
ATOM 1051 N N . ALA A 1 136 ? 10.600 -1.693 -22.397 1.00 85.56 136 ALA A N 1
ATOM 1052 C CA . ALA A 1 136 ? 10.255 -1.326 -23.768 1.00 85.56 136 ALA A CA 1
ATOM 1053 C C . ALA A 1 136 ? 10.916 0.000 -24.196 1.00 85.56 136 ALA A C 1
ATOM 1055 O O . ALA A 1 136 ? 11.420 0.109 -25.315 1.00 85.56 136 ALA A O 1
ATOM 1056 N N . GLN A 1 137 ? 11.014 0.990 -23.296 1.00 84.56 137 GLN A N 1
ATOM 1057 C CA . GLN A 1 137 ? 11.726 2.251 -23.565 1.00 84.56 137 GLN A CA 1
ATOM 1058 C C . GLN A 1 137 ? 13.235 2.079 -23.796 1.00 84.56 137 GLN A C 1
ATOM 1060 O O . GLN A 1 137 ? 13.866 2.958 -24.382 1.00 84.56 137 GLN A O 1
ATOM 1065 N N . LEU A 1 138 ? 13.820 0.961 -23.362 1.00 85.69 138 LEU A N 1
ATOM 1066 C CA . LEU A 1 138 ? 15.217 0.616 -23.633 1.00 85.69 138 LEU A CA 1
ATOM 1067 C C . LEU A 1 138 ? 15.398 -0.103 -24.979 1.00 85.69 138 LEU A C 1
ATOM 1069 O O . LEU A 1 138 ? 16.517 -0.484 -25.319 1.00 85.69 138 LEU A O 1
ATOM 1073 N N . GLY A 1 139 ? 14.321 -0.294 -25.748 1.00 88.69 139 GLY A N 1
ATOM 1074 C CA . GLY A 1 139 ? 14.349 -0.968 -27.048 1.00 88.69 139 GLY A CA 1
ATOM 1075 C C . GLY A 1 139 ? 14.316 -2.494 -26.958 1.00 88.69 139 GLY A C 1
ATOM 1076 O O . GLY A 1 139 ? 14.671 -3.176 -27.921 1.00 88.69 139 GLY A O 1
ATOM 1077 N N . PHE A 1 140 ? 13.918 -3.042 -25.811 1.00 87.81 140 PHE A N 1
ATOM 1078 C CA . PHE A 1 140 ? 13.713 -4.475 -25.649 1.00 87.81 140 PHE A CA 1
ATOM 1079 C C . PHE A 1 140 ? 12.313 -4.845 -26.139 1.00 87.81 140 PHE A C 1
ATOM 1081 O O . PHE A 1 140 ? 11.324 -4.189 -25.820 1.00 87.81 140 PHE A O 1
ATOM 1088 N N . ASP A 1 141 ? 12.249 -5.908 -26.933 1.00 88.50 141 ASP A N 1
ATOM 1089 C CA . ASP A 1 141 ? 11.000 -6.527 -27.359 1.00 88.50 141 ASP A CA 1
ATOM 1090 C C . ASP A 1 141 ? 10.497 -7.520 -26.294 1.00 88.50 141 ASP A C 1
ATOM 1092 O O . ASP A 1 141 ? 11.156 -7.785 -25.280 1.00 88.50 141 ASP A O 1
ATOM 1096 N N . ARG A 1 142 ? 9.295 -8.057 -26.517 1.00 85.06 142 ARG A N 1
ATOM 1097 C CA . ARG A 1 142 ? 8.648 -9.013 -25.613 1.00 85.06 142 ARG A CA 1
ATOM 1098 C C . ARG A 1 142 ? 9.537 -10.224 -25.324 1.00 85.06 142 ARG A C 1
ATOM 1100 O O . ARG A 1 142 ? 9.737 -10.560 -24.163 1.00 85.06 142 ARG A O 1
ATOM 1107 N N . GLU A 1 143 ? 10.095 -10.834 -26.365 1.00 88.81 143 GLU A N 1
ATOM 1108 C CA . GLU A 1 143 ? 10.894 -12.061 -26.265 1.00 88.81 143 GLU A CA 1
ATOM 1109 C C . GLU A 1 143 ? 12.162 -11.835 -25.431 1.00 88.81 143 GLU A C 1
ATOM 1111 O O . GLU A 1 143 ? 12.475 -12.622 -24.538 1.00 88.81 143 GLU A O 1
ATOM 1116 N N . LYS A 1 144 ? 12.868 -10.717 -25.650 1.00 88.31 144 LYS A N 1
ATOM 1117 C CA . LYS A 1 144 ? 14.036 -10.349 -24.833 1.00 88.31 144 LYS A CA 1
ATOM 1118 C C . LYS A 1 144 ? 13.663 -10.047 -23.386 1.00 88.31 144 LYS A C 1
ATOM 1120 O O . LYS A 1 144 ? 14.455 -10.337 -22.492 1.00 88.31 144 LYS A O 1
ATOM 1125 N N . THR A 1 145 ? 12.494 -9.454 -23.158 1.00 87.31 145 THR A N 1
ATOM 1126 C CA . THR A 1 145 ? 11.999 -9.132 -21.812 1.00 87.31 145 THR A CA 1
ATOM 1127 C C . THR A 1 145 ? 11.678 -10.404 -21.029 1.00 87.31 145 THR A C 1
ATOM 1129 O O . THR A 1 145 ? 12.164 -10.568 -19.912 1.00 87.31 145 THR A O 1
ATOM 1132 N N . GLU A 1 146 ? 10.937 -11.332 -21.639 1.00 88.31 146 GLU A N 1
ATOM 1133 C CA . GLU A 1 146 ? 10.604 -12.637 -21.054 1.00 88.31 146 GLU A CA 1
ATOM 1134 C C . GLU A 1 146 ? 11.877 -13.438 -20.736 1.00 88.31 146 GLU A C 1
ATOM 1136 O O . GLU A 1 146 ? 12.055 -13.895 -19.607 1.00 88.31 146 GLU A O 1
ATOM 1141 N N . ALA A 1 147 ? 12.822 -13.509 -21.681 1.00 88.25 147 ALA A N 1
ATOM 1142 C CA . ALA A 1 147 ? 14.093 -14.206 -21.480 1.00 88.25 147 ALA A CA 1
ATOM 1143 C C . ALA A 1 147 ? 14.956 -13.581 -20.366 1.00 88.25 147 ALA A C 1
ATOM 1145 O O . ALA A 1 147 ? 15.654 -14.291 -19.635 1.00 88.25 147 ALA A O 1
ATOM 1146 N N . LEU A 1 148 ? 14.940 -12.249 -20.231 1.00 87.00 148 LEU A N 1
ATOM 1147 C CA . LEU A 1 148 ? 15.667 -11.557 -19.168 1.00 87.00 148 LEU A CA 1
ATOM 1148 C C . LEU A 1 148 ? 15.053 -11.855 -17.798 1.00 87.00 148 LEU A C 1
ATOM 1150 O O . LEU A 1 148 ? 15.795 -12.157 -16.863 1.00 87.00 148 LEU A O 1
ATOM 1154 N N . LEU A 1 149 ? 13.724 -11.796 -17.690 1.00 86.75 149 LEU A N 1
ATOM 1155 C CA . LEU A 1 149 ? 13.009 -12.086 -16.453 1.00 86.75 149 LEU A CA 1
ATOM 1156 C C . LEU A 1 149 ? 13.246 -13.536 -16.010 1.00 86.75 149 LEU A C 1
ATOM 1158 O O . LEU A 1 149 ? 13.675 -13.762 -14.880 1.00 86.75 149 LEU A O 1
ATOM 1162 N N . GLU A 1 150 ? 13.077 -14.505 -16.914 1.00 87.88 150 GLU A N 1
ATOM 1163 C CA . GLU A 1 150 ? 13.316 -15.928 -16.634 1.00 87.88 150 GLU A CA 1
ATOM 1164 C C . GLU A 1 150 ? 14.747 -16.178 -16.130 1.00 87.88 150 GLU A C 1
ATOM 1166 O O . GLU A 1 150 ? 14.967 -16.882 -15.141 1.00 87.88 150 GLU A O 1
ATOM 1171 N N . LYS A 1 151 ? 15.741 -15.550 -16.772 1.00 87.00 151 LYS A N 1
ATOM 1172 C CA . LYS A 1 151 ? 17.150 -15.668 -16.378 1.00 87.00 151 LYS A CA 1
ATOM 1173 C C . LYS A 1 151 ? 17.400 -15.219 -14.935 1.00 87.00 151 LYS A C 1
ATOM 1175 O O . LYS A 1 151 ? 18.242 -15.823 -14.269 1.00 87.00 151 LYS A O 1
ATOM 1180 N N . TYR A 1 152 ? 16.743 -14.153 -14.481 1.00 81.38 152 TYR A N 1
ATOM 1181 C CA . TYR A 1 152 ? 16.919 -13.632 -13.123 1.00 81.38 152 TYR A CA 1
ATOM 1182 C C . TYR A 1 152 ? 16.110 -14.421 -12.092 1.00 81.38 152 TYR A C 1
ATOM 1184 O O . TYR A 1 152 ? 16.682 -14.783 -11.069 1.00 81.38 152 TYR A O 1
ATOM 1192 N N . LEU A 1 153 ? 14.865 -14.802 -12.394 1.00 80.62 153 LEU A N 1
ATOM 1193 C CA . LEU A 1 153 ? 14.058 -15.642 -11.499 1.00 80.62 153 LEU A CA 1
ATOM 1194 C C . LEU A 1 153 ? 14.758 -16.975 -11.183 1.00 80.62 153 LEU A C 1
ATOM 1196 O O . LEU A 1 153 ? 14.858 -17.374 -10.026 1.00 80.62 153 LEU A O 1
ATOM 1200 N N . ARG A 1 154 ? 15.369 -17.616 -12.189 1.00 78.62 154 ARG A N 1
ATOM 1201 C CA . ARG A 1 154 ? 16.136 -18.859 -11.989 1.00 78.62 154 ARG A CA 1
ATOM 1202 C C . ARG A 1 154 ? 17.411 -18.665 -11.156 1.00 78.62 154 ARG A C 1
ATOM 1204 O O . ARG A 1 154 ? 17.929 -19.617 -10.575 1.00 78.62 154 ARG A O 1
ATOM 1211 N N . LYS A 1 155 ? 17.975 -17.453 -11.134 1.00 66.19 155 LYS A N 1
ATOM 1212 C CA . LYS A 1 155 ? 19.185 -17.140 -10.359 1.00 66.19 155 LYS A CA 1
ATOM 1213 C C . LYS A 1 155 ? 18.883 -17.078 -8.858 1.00 66.19 155 LYS A C 1
ATOM 1215 O O . LYS A 1 155 ? 19.730 -17.492 -8.070 1.00 66.19 155 LYS A O 1
ATOM 1220 N N . ASP A 1 156 ? 17.693 -16.622 -8.483 1.00 54.41 156 ASP A N 1
ATOM 1221 C CA . ASP A 1 156 ? 17.283 -16.513 -7.081 1.00 54.41 156 ASP A CA 1
ATOM 1222 C C . ASP A 1 156 ? 16.886 -17.879 -6.493 1.00 54.41 156 ASP A C 1
ATOM 1224 O O . ASP A 1 156 ? 17.275 -18.194 -5.369 1.00 54.41 156 ASP A O 1
ATOM 1228 N N . GLU A 1 157 ? 16.265 -18.767 -7.281 1.00 55.97 157 GLU A N 1
ATOM 1229 C CA . GLU A 1 157 ? 16.003 -20.163 -6.876 1.00 55.97 157 GLU A CA 1
ATOM 1230 C C . GLU A 1 157 ? 17.292 -20.961 -6.602 1.00 55.97 157 GLU A C 1
ATOM 1232 O O . GLU A 1 157 ? 17.349 -21.789 -5.691 1.00 55.97 157 GLU A O 1
ATOM 1237 N N . ALA A 1 158 ? 18.358 -20.699 -7.364 1.00 54.38 158 ALA A N 1
ATOM 1238 C CA . ALA A 1 158 ? 19.656 -21.341 -7.160 1.00 54.38 158 ALA A CA 1
ATOM 1239 C C . ALA A 1 158 ? 20.396 -20.823 -5.910 1.00 54.38 158 ALA A C 1
ATOM 1241 O O . ALA A 1 158 ? 21.216 -21.549 -5.348 1.00 54.38 158 ALA A O 1
ATOM 1242 N N . ASN A 1 159 ? 20.101 -19.598 -5.463 1.00 51.03 159 ASN A N 1
ATOM 1243 C CA . ASN A 1 159 ? 20.703 -18.986 -4.276 1.00 51.03 159 ASN A CA 1
ATOM 1244 C C . ASN A 1 159 ? 19.896 -19.239 -2.987 1.00 51.03 159 ASN A C 1
ATOM 1246 O O . ASN A 1 159 ? 20.478 -19.221 -1.907 1.00 51.03 159 ASN A O 1
ATOM 1250 N N . GLY A 1 160 ? 18.588 -1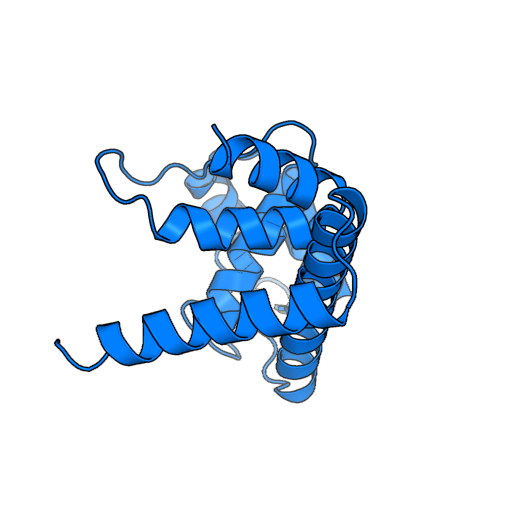9.512 -3.081 1.00 47.12 160 GLY A N 1
ATOM 1251 C CA . GLY A 1 160 ? 17.712 -19.805 -1.936 1.00 47.12 160 GLY A CA 1
ATOM 1252 C C . GLY A 1 160 ? 17.821 -21.225 -1.359 1.00 47.12 160 GLY A C 1
ATOM 1253 O O . GLY A 1 160 ? 17.309 -21.476 -0.276 1.00 47.12 160 GLY A O 1
ATOM 1254 N N . ASN A 1 161 ? 18.514 -22.149 -2.035 1.00 43.69 161 ASN A N 1
ATOM 1255 C CA . ASN A 1 161 ? 18.733 -23.528 -1.563 1.00 43.69 161 ASN A CA 1
ATOM 1256 C C . ASN A 1 161 ? 20.017 -23.710 -0.730 1.00 43.69 161 ASN A C 1
ATOM 1258 O O . ASN A 1 161 ? 20.481 -24.835 -0.545 1.00 43.69 161 ASN A O 1
ATOM 1262 N N . ASN A 1 162 ? 20.615 -22.619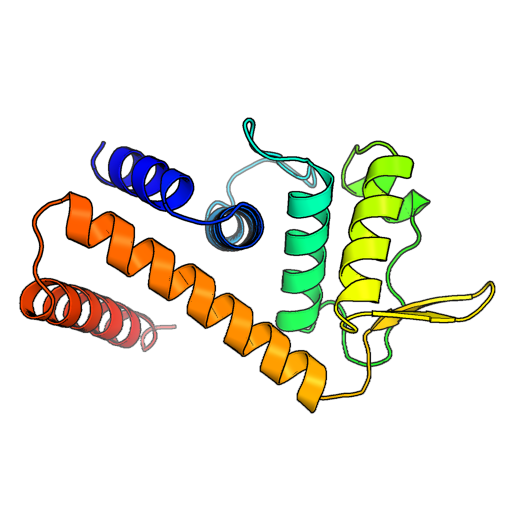 -0.247 1.00 38.56 162 ASN A N 1
ATOM 1263 C CA . ASN A 1 162 ? 21.816 -22.665 0.583 1.00 38.56 162 ASN A CA 1
ATOM 1264 C C . ASN A 1 162 ? 21.689 -21.722 1.792 1.00 38.56 162 ASN A C 1
ATOM 1266 O O . ASN A 1 162 ? 22.511 -20.826 1.970 1.00 38.56 162 ASN A O 1
ATOM 1270 N N . THR A 1 163 ? 20.635 -21.870 2.600 1.00 31.08 163 THR A N 1
ATOM 1271 C CA . THR A 1 163 ? 20.561 -21.369 3.988 1.00 31.08 163 THR A CA 1
ATOM 1272 C C . THR A 1 163 ? 19.614 -22.238 4.803 1.00 31.08 163 THR A C 1
ATOM 1274 O O . THR A 1 163 ? 18.531 -22.572 4.275 1.00 31.08 163 THR A O 1
#

Foldseek 3Di:
DVVVVLLVLLLVLFDLLLSLLVVLVVVVVPDDDDDQEDDDDPPHQVLSNLLSNVLVCDVVCVQDAFRADDALVVSCVSHVHDSVSPVSNVVVCVVLVQWHADPPPHIHGHNPPVSSVVVVVVSVVRSVSSSVVSVVVVVDDPVNSVVVVVVVVVVVVVVVVPD

Mean predicted aligned error: 7.64 Å

Sequence (163 aa):
MFFYYFHEKLLSSLDNTAAAMYNCITETEQKEDNVMAWNFFGGMPIYIQIAARIRLKIFSGEYPE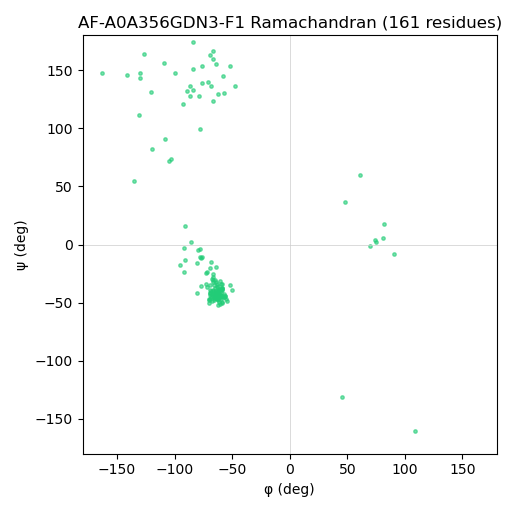GSKIPSVRDIASEASANPNTVVKALSMLCDEGIIYPKSTAGNFVTEDKGILDAAREAEAVRITEGYANAIAQLGFDREKTEALLEKYLRKDEANGNNT

pLDDT: mean 83.46, std 16.28, range [31.08, 98.31]

Radius of gyration: 17.56 Å; Cα contacts (8 Å, |Δi|>4): 150; chains: 1; bounding box: 42×39×46 Å

Secondary structure (DSSP, 8-state):
-HHHHHHHHHHHHS-HHHHHHHHHHHHTT--SS--SPPP--TTS-HHHHHHHHHHHHHHTTSS-TTPBPPPHHHHHHHTT--HHHHHHHHHHHHHTTSEEE-GGG-EEE---HHHHHHHHHHHHHHHHHHHHHHHHTTT--HHHHHHHHHHHHHHHHHHTT--

Nearest PDB structures (foldseek):
  3neu-assembly1_A-2  TM=9.347E-01  e=6.107E-08  Listeria innocua
  4r1h-assembly1_B  TM=9.273E-01  e=3.609E-07  Listeria monocytogenes EGD-e
  2ek5-assembly4_C  TM=7.050E-01  e=1.683E-06  Corynebacterium glutamicum ATCC 13032
  2ek5-assembly4_C-3  TM=7.050E-01  e=1.683E-06  Corynebacterium glutamicum ATCC 13032
  4u0y-assembly1_A  TM=8.911E-01  e=1.001E-04  Bacillus subtilis subsp. subtilis str. 168

Solvent-accessible surface area (backbone atoms only — not comparable to full-atom values): 9117 Å² total; per-residue (Å²): 109,69,68,59,54,50,50,54,45,27,44,72,52,27,55,66,59,38,33,28,37,52,50,57,57,60,53,71,75,67,85,77,93,81,87,79,71,62,84,80,66,84,97,53,66,64,30,48,42,52,34,28,49,52,49,50,34,39,75,72,49,80,45,37,69,64,33,74,52,77,51,54,66,54,49,15,60,54,46,76,42,61,48,71,42,41,49,51,13,52,48,52,37,38,77,71,55,55,26,41,76,48,81,95,80,42,39,26,31,41,74,54,60,67,57,51,50,51,51,50,50,52,47,53,49,44,44,50,51,12,47,53,52,33,44,42,74,74,72,45,51,71,70,60,49,55,53,50,51,51,58,52,57,57,51,51,62,70,58,65,78,74,120

=== Feature glossary ===
The features interleaved in this record are:

— What the protein is —

Sequence gives the chain of amino acids in standard one-letter code (A=alanine, C=cysteine, …, Y=tyrosine), read N→C. It is the only feature that is directly encoded by the gene; all structural features are derived from the folded form of this sequence.

Database cross-references. InterPro integrates a dozen domain/family signature databases into unified entries with residue-range hits. GO terms attach function/process/location labels with evidence codes. CATH codes position the fold in a four-level structural taxonomy. Organism is the NCBI-taxonomy species name.

— Where its atoms are —

Atomic coordinates in PDBx/mmCIF format — the same representation the Protein Data Bank distributes. Each line of the _atom_site loop places one backbone atom in Cartesian space (units: ångströms, origin: arbitrary).

The six renders are orthographic views along the three Cartesian axes in both directions. Representation (cartoon, sticks, or surface) and color scheme (sequence-rainbow or by-chain) vary across proteins so the training set covers all the common visualization conventions.

— Local backbone conformation —

Eight-state secondary structure (DSSP): H is the canonical α-helix, G the tighter 3₁₀-helix, I the wider π-helix; E/B are β-structure, T and S are turns and bends, and '-' is everything else. DSSP derives these from the pattern of main-chain N–H···O=C hydrogen bonds, not from the sequence.

P-SEA three-state annotation labels each residue as helix, strand, or coil based purely on the geometry of the Cα trace. It serves as a fallback when the full backbone (and thus DSSP) is unavailable.

The φ/ψ torsion pair specifies the backbone conformation at each residue. φ rotates about the N–Cα bond, ψ about the Cα–C bond. Steric clashes forbid most of the (φ, ψ) plane — the allowed regions (α-helix basin, β-sheet basin, left-handed helix) are the Ramachandran-allowed regions.

— Global shape and packing —

The geometric summary reports three shape descriptors. Rg (radius of gyration) measures how spread out the Cα atoms are about their centre of mass; compact globular proteins have small Rg, elongated or unfolded ones large. Cα contacts (<8 Å, |i−j|>4) count long-range residue pairs in spatial proximity — high for tightly packed folds, near zero for rods or random coil. The bounding-box extents give the protein's footprint along x, y, z in Å.

Solvent-accessible surface area (SASA) is the area in Å² traced out by the centre of a 1.4 Å probe sphere (a water molecule) rolled over the protein's van der Waals surface (Shrake–Rupley / Lee–Richards construction). Buried residues have ne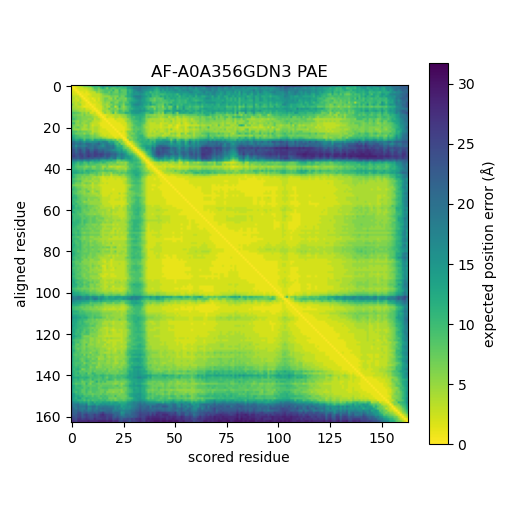ar-zero SASA; fully exposed residues can exceed 200 Å². The total SASA scales roughly with the number of surface residues.

The contact map is a binary N×N matrix image: pixel (i, j) is dark where Cα_i and Cα_j are within 8 Å and |i−j|>4. Because the |i−j|>4 filter removes local helical contacts, off-diagonal stripes parallel to the main diagonal indicate parallel β-sheets; stripes perpendicular to it indicate antiparallel β-sheets. The Ramachandran plot scatters every residue's (φ, ψ) pair against the sterically allowed regions. The PAE heatmap renders the predicted-aligned-error matrix.

— Structural neighborhood —

3Di is Foldseek's structural alphabet. Each residue is assigned one of twenty discrete states based on how its Cα sits relative to its spatial (not sequential) neighbors. Aligning 3Di strings finds structural homologs roughly as well as full 3D superposition, but orders of magnitude faster.

Nearest PDB neighbors are the top structural matches found by Foldseek when searching this structure against the entire Protein Data Bank. Each hit reports a TM-score (0 to 1; >0.5 almost always implies the same fold) and an E-value. These are *structural* homologs — they may share no detectable sequence similarity.

— Confidence and disorder —

For AlphaFold models, the B-factor field carries pLDDT — the model's own estimate of local accuracy on a 0–100 scale. Regions with pLDDT<50 should be treated as essentially unmodeled; they often correspond to intrinsically disordered segments.

Crystallographic B-factors measure how much each atom's electron density is smeared out, in Å². They rise in mobile loops and surface residues and fall in the buried interior. In AlphaFold models this column is repurposed to hold pLDDT instead.

Predicted aligned error is AlphaFold's pairwise confidence. Unlike pLDDT (per-residue), PAE is per-residue-pair and captures whether two parts of the structure are correctly placed relative to each other. Units are ångströms of expected positional error.